Protein AF-A0A1M7MLR3-F1 (afdb_monomer_lite)

pLDDT: mean 80.1, std 11.67, range [56.16, 95.19]

Radius of gyration: 12.34 Å; chains: 1; bounding box: 32×27×23 Å

Secondary structure (DSSP, 8-state):
-EEE--HHHHHHHSSTTSTTHHHHHHHHTT-SEEE--HHHHHHHHHHH--

Structure (mmCIF, N/CA/C/O backbone):
data_AF-A0A1M7MLR3-F1
#
_entry.id   AF-A0A1M7MLR3-F1
#
loop_
_atom_site.group_PDB
_atom_site.id
_atom_site.type_symbol
_atom_site.label_atom_id
_atom_site.label_alt_id
_atom_site.label_comp_id
_atom_site.label_asym_id
_atom_site.label_entity_id
_atom_site.label_seq_id
_atom_site.pdbx_PDB_ins_code
_atom_site.Cartn_x
_atom_site.Cartn_y
_atom_site.Cartn_z
_atom_site.occupancy
_atom_site.B_iso_or_equiv
_atom_site.auth_seq_id
_atom_site.auth_comp_id
_atom_site.auth_asym_id
_atom_site.auth_atom_id
_atom_site.pdbx_PDB_model_num
ATOM 1 N N . MET A 1 1 ? -16.514 -4.445 5.356 1.00 69.62 1 MET A N 1
ATOM 2 C CA . MET A 1 1 ? -15.533 -4.858 6.392 1.00 69.62 1 MET A CA 1
ATOM 3 C C . MET A 1 1 ? -14.350 -3.932 6.243 1.00 69.62 1 MET A C 1
ATOM 5 O O . MET A 1 1 ? -13.862 -3.795 5.128 1.00 69.62 1 MET A O 1
ATOM 9 N N . ILE A 1 2 ? -13.965 -3.257 7.323 1.00 77.88 2 ILE A N 1
ATOM 10 C CA . ILE A 1 2 ? -12.887 -2.268 7.298 1.00 77.88 2 ILE A CA 1
ATOM 11 C C . ILE A 1 2 ? -11.554 -2.994 7.416 1.00 77.88 2 ILE A C 1
ATOM 13 O O . ILE A 1 2 ? -11.378 -3.807 8.323 1.00 77.88 2 ILE A O 1
ATOM 17 N N . VAL A 1 3 ? -10.629 -2.687 6.510 1.00 79.38 3 VAL A N 1
ATOM 18 C CA . VAL A 1 3 ? -9.257 -3.194 6.566 1.00 79.38 3 VAL A CA 1
ATOM 19 C C . VAL A 1 3 ? -8.316 -1.998 6.629 1.00 79.38 3 VAL A C 1
ATOM 21 O O . VAL A 1 3 ? -8.355 -1.124 5.763 1.00 79.38 3 VAL A O 1
ATOM 24 N N . ILE A 1 4 ? -7.487 -1.958 7.670 1.00 80.25 4 ILE A N 1
ATOM 25 C CA . ILE A 1 4 ? -6.413 -0.973 7.805 1.00 80.25 4 ILE A CA 1
ATOM 26 C C . ILE A 1 4 ? -5.169 -1.601 7.194 1.00 80.25 4 ILE A C 1
ATOM 28 O O . ILE A 1 4 ? -4.729 -2.664 7.632 1.00 80.25 4 ILE A O 1
ATOM 32 N N . ILE A 1 5 ? -4.641 -0.970 6.151 1.00 77.75 5 ILE A N 1
ATOM 33 C CA . ILE A 1 5 ? -3.477 -1.460 5.419 1.00 77.75 5 ILE A CA 1
ATOM 34 C C . ILE A 1 5 ? -2.373 -0.423 5.521 1.00 77.75 5 ILE A C 1
ATOM 36 O O . ILE A 1 5 ? -2.590 0.748 5.218 1.00 77.75 5 ILE A O 1
ATOM 40 N N . ASP A 1 6 ? -1.193 -0.880 5.932 1.00 81.75 6 ASP A N 1
ATOM 41 C CA . ASP A 1 6 ? 0.012 -0.063 5.958 1.00 81.75 6 ASP A CA 1
ATOM 42 C C . ASP A 1 6 ? 0.389 0.419 4.547 1.00 81.75 6 ASP A C 1
ATOM 44 O O . ASP A 1 6 ? 0.303 -0.338 3.570 1.00 81.75 6 ASP A O 1
ATOM 48 N N . THR A 1 7 ? 0.853 1.663 4.428 1.00 77.25 7 THR A N 1
ATOM 49 C CA . THR A 1 7 ? 1.238 2.245 3.133 1.00 77.25 7 THR A CA 1
ATOM 50 C C . THR A 1 7 ? 2.362 1.452 2.466 1.00 77.25 7 THR A C 1
ATOM 52 O O . THR A 1 7 ? 2.324 1.253 1.252 1.00 77.25 7 THR A O 1
ATOM 55 N N . ASN A 1 8 ? 3.320 0.908 3.222 1.00 83.31 8 ASN A N 1
ATOM 56 C CA . ASN A 1 8 ? 4.396 0.089 2.663 1.00 83.31 8 ASN A CA 1
ATOM 57 C C . ASN A 1 8 ? 3.869 -1.240 2.112 1.00 83.31 8 ASN A C 1
ATOM 59 O O . ASN A 1 8 ? 4.308 -1.683 1.049 1.00 83.31 8 ASN A O 1
ATOM 63 N N . CYS A 1 9 ? 2.896 -1.861 2.787 1.00 84.56 9 CYS A N 1
ATOM 64 C CA . CYS A 1 9 ? 2.242 -3.074 2.290 1.00 84.56 9 CYS A CA 1
ATOM 65 C C . CYS A 1 9 ? 1.482 -2.806 0.987 1.00 84.56 9 CYS A C 1
ATOM 67 O O . CYS A 1 9 ? 1.556 -3.608 0.051 1.00 84.56 9 CYS A O 1
ATOM 69 N N . LEU A 1 10 ? 0.799 -1.660 0.894 1.00 83.31 10 LEU A N 1
ATOM 70 C C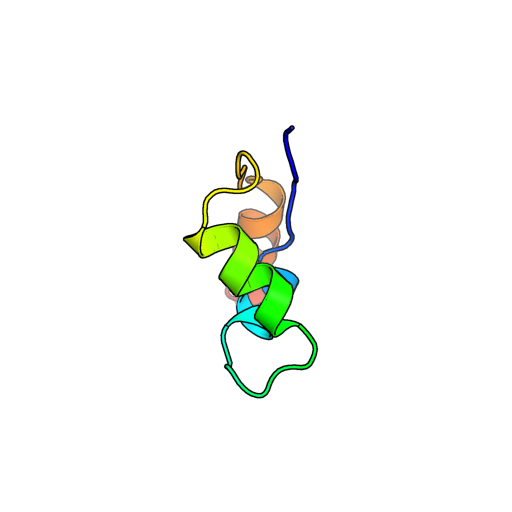A . LEU A 1 10 ? 0.144 -1.245 -0.341 1.00 83.31 10 LEU A CA 1
ATOM 71 C C . LEU A 1 10 ? 1.168 -1.016 -1.456 1.00 83.31 10 LEU A C 1
ATOM 73 O O . LEU A 1 10 ? 1.021 -1.595 -2.530 1.00 83.31 10 LEU A O 1
ATOM 77 N N . LEU A 1 11 ? 2.226 -0.244 -1.207 1.00 85.69 11 LEU A N 1
ATOM 78 C CA . LEU A 1 11 ? 3.272 0.031 -2.197 1.00 85.69 11 LEU A CA 1
ATOM 79 C C . LEU A 1 11 ? 3.926 -1.258 -2.710 1.00 85.69 11 LEU A C 1
ATOM 81 O O . LEU A 1 11 ? 4.062 -1.441 -3.920 1.00 85.69 11 LEU A O 1
ATOM 85 N N . ALA A 1 12 ? 4.242 -2.192 -1.810 1.00 89.56 12 ALA A N 1
ATOM 86 C CA . ALA A 1 12 ? 4.794 -3.497 -2.162 1.00 89.56 12 ALA A CA 1
ATOM 87 C C . ALA A 1 12 ? 3.825 -4.357 -2.994 1.00 89.56 12 ALA A C 1
ATOM 89 O O . ALA A 1 12 ? 4.266 -5.260 -3.707 1.00 89.56 12 ALA A O 1
ATOM 90 N N . SER A 1 13 ? 2.518 -4.092 -2.929 1.00 92.88 13 SER A N 1
ATOM 91 C CA . SER A 1 13 ? 1.495 -4.817 -3.689 1.00 92.88 13 SER A CA 1
ATOM 92 C C . SER A 1 13 ? 1.232 -4.275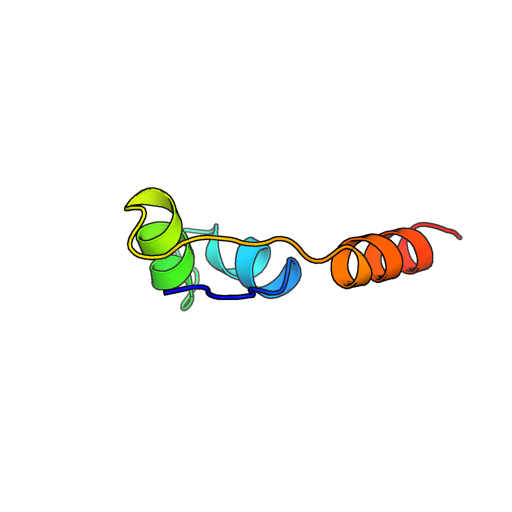 -5.095 1.00 92.88 13 SER A C 1
ATOM 94 O O . SER A 1 13 ? 0.640 -4.984 -5.898 1.00 92.88 13 SER A O 1
ATOM 96 N N . ILE A 1 14 ? 1.663 -3.054 -5.430 1.00 90.62 14 ILE A N 1
ATOM 97 C CA . ILE A 1 14 ? 1.362 -2.428 -6.732 1.00 90.62 14 ILE A CA 1
ATOM 98 C C . ILE A 1 14 ? 1.991 -3.170 -7.929 1.00 90.62 14 ILE A C 1
ATOM 100 O O . ILE A 1 14 ? 1.303 -3.321 -8.945 1.00 90.62 14 ILE A O 1
ATOM 104 N N . PRO A 1 15 ? 3.261 -3.630 -7.881 1.00 95.19 15 PRO A N 1
ATOM 105 C CA . PRO A 1 15 ? 3.876 -4.286 -9.032 1.00 95.19 15 PRO A CA 1
ATOM 106 C C . PRO A 1 15 ? 3.143 -5.593 -9.395 1.00 95.19 15 PRO A C 1
ATOM 108 O O . PRO A 1 15 ? 2.999 -6.447 -8.522 1.00 95.19 15 PRO A O 1
ATOM 111 N N . PRO A 1 16 ? 2.745 -5.820 -10.665 1.00 93.56 16 PRO A N 1
ATOM 112 C CA . PRO A 1 16 ? 2.043 -7.045 -11.089 1.00 93.56 16 PRO A CA 1
ATOM 113 C C . PRO A 1 16 ? 2.779 -8.361 -10.798 1.00 93.56 16 PRO A C 1
ATOM 115 O O . PRO A 1 16 ? 2.165 -9.408 -10.630 1.00 93.56 16 PRO A O 1
ATOM 118 N N . GLN A 1 17 ? 4.102 -8.285 -10.727 1.00 95.19 17 GLN A N 1
ATOM 119 C CA . GLN A 1 17 ? 5.042 -9.367 -10.455 1.00 95.19 17 GLN A CA 1
ATOM 120 C C . GLN A 1 17 ? 5.334 -9.538 -8.956 1.00 95.19 17 GLN A C 1
ATOM 122 O O . GLN A 1 17 ? 6.045 -10.462 -8.569 1.00 95.19 17 GLN A O 1
ATOM 127 N N . SER A 1 18 ? 4.794 -8.663 -8.104 1.00 94.62 18 SER A N 1
ATOM 128 C CA . SER A 1 18 ? 4.853 -8.831 -6.656 1.00 94.62 18 SER A CA 1
ATOM 129 C C . SER A 1 18 ? 4.041 -10.052 -6.237 1.00 94.62 18 SER A C 1
ATOM 131 O O . SER A 1 18 ? 2.901 -10.232 -6.668 1.00 94.62 18 SER A O 1
ATOM 133 N N . SER A 1 19 ? 4.570 -10.832 -5.294 1.00 94.62 19 SER A N 1
ATOM 134 C CA . SER A 1 19 ? 3.805 -11.877 -4.600 1.00 94.62 19 SER A CA 1
ATOM 135 C C . SER A 1 19 ? 2.565 -11.326 -3.884 1.00 94.62 19 SER A C 1
ATOM 137 O O . SER A 1 19 ? 1.651 -12.078 -3.555 1.00 94.62 19 SER A O 1
ATOM 139 N N . HIS A 1 20 ? 2.510 -10.010 -3.661 1.00 94.38 20 HIS A N 1
ATOM 140 C CA . HIS A 1 20 ? 1.423 -9.318 -2.976 1.00 94.38 20 HIS A CA 1
ATOM 141 C C . HIS A 1 20 ? 0.417 -8.661 -3.930 1.00 94.38 20 HIS A C 1
ATOM 143 O O . HIS A 1 20 ? -0.491 -7.985 -3.458 1.00 94.38 20 HIS A O 1
ATOM 149 N N . TYR A 1 21 ? 0.519 -8.862 -5.250 1.00 94.62 21 TYR A N 1
ATOM 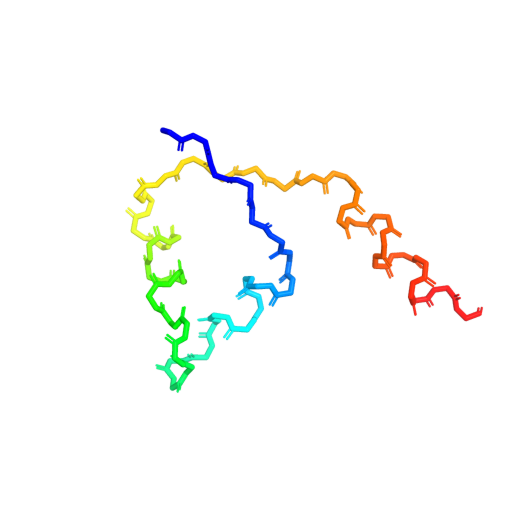150 C CA . TYR A 1 21 ? -0.351 -8.190 -6.229 1.00 94.62 21 TYR A CA 1
ATOM 151 C C . TYR A 1 21 ? -1.856 -8.428 -6.011 1.00 94.62 21 TYR A C 1
ATOM 153 O O . TYR A 1 21 ? -2.694 -7.597 -6.369 1.00 94.62 21 TYR A O 1
ATOM 161 N N . TRP A 1 22 ? -2.215 -9.530 -5.350 1.00 93.56 22 TRP A N 1
ATOM 162 C CA . TRP A 1 22 ? -3.588 -9.827 -4.937 1.00 93.56 22 TRP A CA 1
ATOM 163 C C . TRP A 1 22 ? -4.208 -8.716 -4.072 1.00 93.56 22 TRP A C 1
ATOM 165 O O . TRP A 1 22 ? -5.410 -8.455 -4.172 1.00 93.56 22 TRP A O 1
ATOM 175 N N . LEU A 1 23 ? -3.400 -8.032 -3.258 1.00 90.81 23 LEU A N 1
ATOM 176 C CA . LEU A 1 23 ? -3.859 -6.965 -2.378 1.00 90.81 23 LEU A CA 1
ATOM 177 C C . LEU A 1 23 ? -4.257 -5.729 -3.189 1.00 90.81 23 LEU A C 1
ATOM 179 O O . LEU A 1 23 ? -5.349 -5.192 -3.011 1.00 90.81 23 LEU A O 1
ATOM 183 N N . TYR A 1 24 ? -3.428 -5.355 -4.164 1.00 89.94 24 TYR A N 1
ATOM 184 C CA . TYR A 1 24 ? -3.743 -4.301 -5.124 1.00 89.94 24 TYR A CA 1
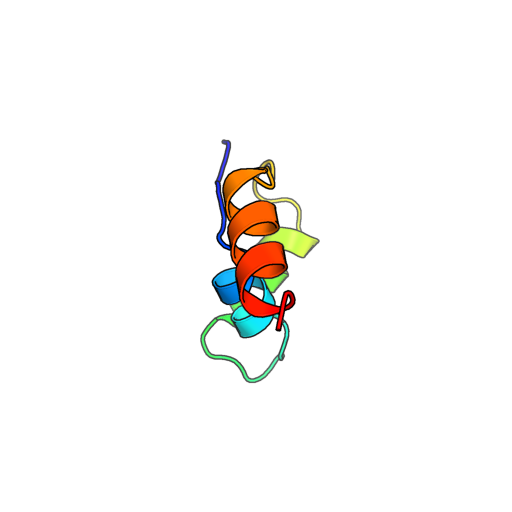ATOM 185 C C . TYR A 1 24 ? -4.970 -4.643 -5.986 1.00 89.94 24 TYR A C 1
ATOM 187 O O . TYR A 1 24 ? -5.797 -3.781 -6.284 1.00 89.94 24 TYR A O 1
ATOM 195 N N . ARG A 1 25 ? -5.140 -5.908 -6.386 1.00 93.19 25 ARG A N 1
ATOM 196 C CA . ARG A 1 25 ? -6.341 -6.338 -7.122 1.00 93.19 25 ARG A CA 1
ATOM 197 C C . ARG A 1 25 ? -7.599 -6.197 -6.276 1.00 93.19 25 ARG A C 1
ATOM 199 O O . ARG A 1 25 ? -8.576 -5.623 -6.743 1.00 93.19 25 ARG A O 1
ATOM 206 N N . SER A 1 26 ? -7.533 -6.618 -5.019 1.00 91.12 26 SER A N 1
ATOM 207 C CA . SER A 1 26 ? -8.650 -6.504 -4.081 1.00 91.12 26 SER A CA 1
ATOM 208 C C . SER A 1 26 ? -8.984 -5.046 -3.735 1.00 91.12 26 SER A C 1
ATOM 210 O O . SER A 1 26 ? -10.158 -4.717 -3.562 1.00 91.12 26 SER A O 1
ATOM 212 N N . PHE A 1 27 ? -7.977 -4.158 -3.713 1.00 86.38 27 PHE A N 1
ATOM 213 C CA . PHE A 1 27 ? -8.170 -2.703 -3.663 1.00 86.38 27 PHE A CA 1
ATOM 214 C C . PHE A 1 27 ? -8.992 -2.211 -4.846 1.00 86.38 27 PHE A C 1
ATOM 216 O O . PHE A 1 27 ? -10.043 -1.592 -4.685 1.00 86.38 27 PHE A O 1
ATOM 223 N N . LYS A 1 28 ? -8.502 -2.512 -6.051 1.00 88.56 28 LYS A N 1
ATOM 224 C CA . LYS A 1 28 ? -9.079 -2.045 -7.308 1.00 88.56 28 LYS A CA 1
ATOM 225 C C . LYS A 1 28 ? -10.513 -2.543 -7.493 1.00 88.56 28 LYS A C 1
ATOM 227 O O . LYS A 1 28 ? -11.352 -1.811 -8.011 1.00 88.56 28 LYS A O 1
ATOM 232 N N . GLU A 1 29 ? -10.782 -3.769 -7.059 1.00 93.75 29 GLU A N 1
ATOM 233 C CA . GLU A 1 29 ? -12.086 -4.432 -7.144 1.00 93.75 29 GLU A CA 1
ATOM 234 C C . GLU A 1 29 ? -13.024 -4.060 -5.974 1.00 93.75 29 GLU A C 1
ATOM 236 O O . GLU A 1 29 ? -14.174 -4.488 -5.953 1.00 93.75 29 GLU A O 1
ATOM 241 N N . LYS A 1 30 ? -12.580 -3.198 -5.042 1.00 89.06 30 LYS A N 1
ATOM 242 C CA . LYS A 1 30 ? -13.360 -2.687 -3.898 1.00 89.06 30 LYS A CA 1
ATOM 243 C C . LYS A 1 30 ? -13.962 -3.788 -3.019 1.00 89.06 30 LYS A C 1
ATOM 245 O O . LYS A 1 30 ? -15.078 -3.663 -2.522 1.00 89.06 30 LYS A O 1
ATOM 250 N N . HIS A 1 31 ? -13.213 -4.864 -2.792 1.00 88.31 31 HIS A N 1
ATOM 251 C CA . HIS A 1 31 ? -13.669 -5.977 -1.949 1.00 88.31 31 HIS A CA 1
ATOM 252 C C . HIS A 1 31 ? -13.762 -5.627 -0.451 1.00 88.31 31 HIS A C 1
ATOM 254 O O . HIS A 1 31 ? -14.316 -6.399 0.330 1.00 88.31 31 HIS A O 1
ATOM 260 N N . PHE A 1 32 ? -13.226 -4.480 -0.032 1.00 82.56 32 PHE A N 1
ATOM 261 C CA . PHE A 1 32 ? -13.286 -3.982 1.341 1.00 82.56 32 PHE A CA 1
ATOM 262 C C . PHE A 1 32 ? -13.250 -2.453 1.371 1.00 82.56 32 PHE A C 1
ATOM 264 O O . PHE A 1 32 ? -12.883 -1.820 0.381 1.00 82.56 32 PHE A O 1
ATOM 271 N N . ASP A 1 33 ? -13.638 -1.883 2.513 1.00 77.88 33 ASP A N 1
ATOM 272 C CA . ASP A 1 33 ? -13.594 -0.443 2.766 1.00 77.88 33 ASP A CA 1
ATOM 273 C C . ASP A 1 33 ? -12.208 -0.073 3.303 1.00 77.88 33 ASP A C 1
ATOM 275 O O . ASP A 1 33 ? -11.736 -0.652 4.287 1.00 77.88 33 ASP A O 1
ATOM 279 N N . TRP A 1 34 ? -11.553 0.871 2.629 1.00 72.88 34 TRP A N 1
ATOM 280 C CA . TRP A 1 34 ? -10.170 1.260 2.898 1.00 72.88 34 TRP A CA 1
ATOM 281 C C . TRP A 1 34 ? -10.120 2.476 3.808 1.00 72.88 34 TRP A C 1
ATOM 283 O O . TRP A 1 34 ? -10.804 3.469 3.564 1.00 72.88 34 TRP A O 1
ATOM 293 N N . LEU A 1 35 ? -9.257 2.412 4.818 1.00 67.69 35 LEU A N 1
ATOM 294 C CA . LEU A 1 35 ? -8.953 3.523 5.710 1.00 67.69 35 LEU A CA 1
ATOM 295 C C . LEU A 1 35 ? -7.439 3.706 5.777 1.00 67.69 35 LEU A C 1
ATOM 297 O O . LEU A 1 35 ? -6.699 2.760 6.041 1.00 67.69 35 LEU A O 1
ATOM 301 N N . ILE A 1 36 ? -6.997 4.935 5.526 1.00 62.62 36 ILE A N 1
ATOM 302 C CA . ILE A 1 36 ? -5.613 5.369 5.711 1.00 62.62 36 ILE A CA 1
ATOM 303 C C . ILE A 1 36 ? -5.553 6.028 7.092 1.00 62.62 36 ILE A C 1
ATOM 305 O O . ILE A 1 36 ? -6.326 6.947 7.363 1.00 62.62 36 ILE A O 1
ATOM 309 N N . SER A 1 37 ? -4.685 5.532 7.976 1.00 65.00 37 SER A N 1
ATOM 310 C CA . SER A 1 37 ? -4.487 6.110 9.312 1.00 65.00 37 SER A CA 1
ATOM 311 C C . SER A 1 37 ? -3.479 7.259 9.259 1.00 65.00 37 SER A C 1
ATOM 313 O O . SER A 1 37 ? -2.451 7.147 8.591 1.00 65.00 37 SER A O 1
ATOM 315 N N . ASN A 1 38 ? -3.734 8.332 10.013 1.00 61.97 38 ASN A N 1
ATOM 316 C CA . ASN A 1 38 ? -2.794 9.447 10.176 1.00 61.97 38 ASN A CA 1
ATOM 317 C C . ASN A 1 38 ? -1.454 9.008 10.790 1.00 61.97 38 ASN A C 1
ATOM 319 O O . ASN A 1 38 ? -0.441 9.640 10.513 1.00 61.97 38 ASN A O 1
ATOM 323 N N . GLU A 1 39 ? -1.426 7.919 11.566 1.00 63.62 39 GLU A N 1
ATOM 324 C CA . GLU A 1 39 ? -0.179 7.378 12.130 1.00 63.62 39 GLU A CA 1
ATOM 325 C C . GLU A 1 39 ? 0.791 6.903 11.038 1.00 63.62 39 GLU A C 1
ATOM 327 O O . GLU A 1 39 ? 1.992 7.116 11.155 1.00 63.62 39 GLU A O 1
ATOM 332 N N . ILE A 1 40 ? 0.274 6.370 9.923 1.00 64.12 40 ILE A N 1
ATOM 333 C CA . ILE A 1 40 ? 1.103 5.948 8.786 1.00 64.12 40 ILE A CA 1
ATO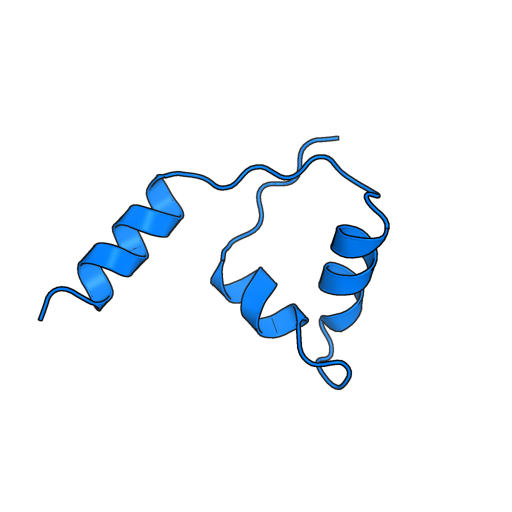M 334 C C . ILE A 1 40 ? 1.702 7.162 8.054 1.00 64.12 40 ILE A C 1
ATOM 336 O O . ILE A 1 40 ? 2.832 7.102 7.569 1.00 64.12 40 ILE A O 1
ATOM 340 N N . MET A 1 41 ? 0.965 8.276 7.957 1.00 62.72 41 MET A N 1
ATOM 341 C CA . MET A 1 41 ? 1.508 9.497 7.348 1.00 62.72 41 MET A CA 1
ATOM 342 C C . MET A 1 41 ? 2.531 10.186 8.248 1.00 62.72 41 MET A C 1
ATOM 344 O O . MET A 1 41 ? 3.546 10.648 7.734 1.00 62.72 41 MET A O 1
ATOM 348 N N . ALA A 1 42 ? 2.304 10.206 9.563 1.00 67.25 42 ALA A N 1
ATOM 349 C CA . ALA A 1 42 ? 3.249 10.771 10.524 1.00 67.25 42 ALA A CA 1
ATOM 350 C C . ALA A 1 42 ? 4.604 10.037 10.498 1.00 67.25 42 ALA A C 1
ATOM 352 O O . ALA A 1 42 ? 5.652 10.677 10.494 1.00 67.25 42 ALA A O 1
ATOM 353 N N . GLU A 1 43 ? 4.596 8.705 10.378 1.00 64.31 43 GLU A N 1
ATOM 354 C CA . GLU A 1 43 ? 5.822 7.901 10.263 1.00 64.31 43 GLU A CA 1
ATOM 355 C C . GLU A 1 43 ? 6.605 8.211 8.969 1.00 64.31 43 GLU A C 1
ATOM 357 O O . GLU A 1 43 ? 7.837 8.237 8.948 1.00 64.31 43 GLU A O 1
ATOM 362 N N . TYR A 1 44 ? 5.901 8.505 7.872 1.00 66.31 44 TYR A N 1
ATOM 363 C CA . TYR A 1 44 ? 6.524 8.953 6.624 1.00 66.31 44 TYR A CA 1
ATOM 364 C C . TYR A 1 44 ? 7.118 10.361 6.729 1.00 66.31 44 TYR A C 1
ATOM 366 O O . TYR A 1 44 ? 8.201 10.600 6.191 1.00 66.31 44 TYR A O 1
ATOM 374 N N . GLU A 1 45 ? 6.432 11.284 7.406 1.00 70.69 45 GLU A N 1
ATOM 375 C CA . GLU A 1 45 ? 6.936 12.638 7.653 1.00 70.69 45 GLU A CA 1
ATOM 376 C C . GLU A 1 45 ? 8.217 12.611 8.495 1.00 70.69 45 GLU A C 1
ATOM 378 O O . GLU A 1 45 ? 9.178 13.284 8.129 1.00 70.69 45 GLU A O 1
ATOM 383 N N . GLU A 1 46 ? 8.301 11.767 9.530 1.00 69.50 46 GLU A N 1
ATOM 384 C CA . GLU A 1 46 ? 9.539 11.573 10.304 1.00 69.50 46 GLU A CA 1
ATOM 385 C C . GLU A 1 46 ? 10.691 11.014 9.459 1.00 69.50 46 GLU A C 1
ATOM 387 O O . GLU A 1 46 ? 11.831 11.443 9.610 1.00 69.50 46 GLU A O 1
ATOM 392 N N . ARG A 1 47 ? 10.425 10.079 8.536 1.00 71.56 47 ARG A N 1
ATOM 393 C CA . ARG A 1 47 ? 11.478 9.530 7.658 1.00 71.56 47 ARG A CA 1
ATOM 394 C C . ARG A 1 47 ? 11.953 10.509 6.582 1.00 71.56 47 ARG A C 1
ATOM 396 O O . ARG A 1 47 ? 13.057 10.334 6.066 1.00 71.56 47 ARG A O 1
ATOM 403 N 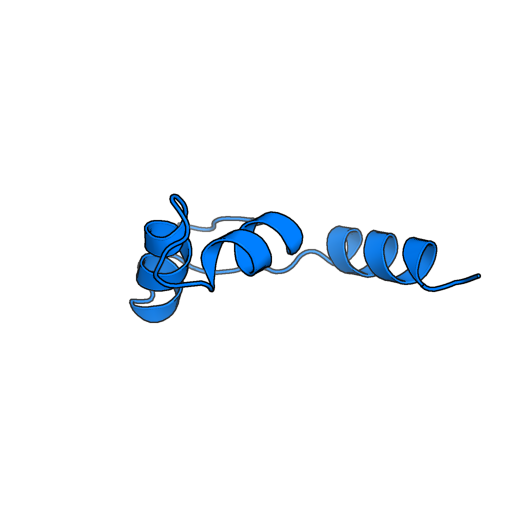N . LEU A 1 48 ? 11.120 11.475 6.198 1.00 71.69 48 LEU A N 1
ATOM 404 C CA . LEU A 1 48 ? 11.431 12.495 5.189 1.00 71.69 48 LEU A CA 1
ATOM 405 C C . LEU A 1 48 ? 12.011 13.778 5.799 1.00 71.69 48 LEU A C 1
ATOM 407 O O . LEU A 1 48 ? 12.712 14.513 5.101 1.00 71.69 48 LEU A O 1
ATOM 411 N N . ALA A 1 49 ? 11.736 14.041 7.075 1.00 65.56 49 ALA A N 1
ATOM 412 C CA . ALA A 1 49 ? 12.360 15.097 7.854 1.00 65.56 49 ALA A CA 1
ATOM 413 C C . ALA A 1 49 ? 13.806 14.702 8.210 1.00 65.56 49 ALA A C 1
ATOM 415 O O . ALA A 1 49 ? 14.075 14.121 9.258 1.00 65.56 49 ALA A O 1
ATOM 416 N N . ILE A 1 50 ? 14.732 14.987 7.289 1.00 56.16 50 ILE A N 1
ATOM 417 C CA . ILE A 1 50 ? 16.183 15.018 7.546 1.00 56.16 50 ILE A CA 1
ATOM 418 C C . ILE A 1 50 ? 16.522 16.232 8.414 1.00 56.16 50 ILE A C 1
ATOM 420 O O . ILE A 1 50 ? 15.999 17.328 8.104 1.00 56.16 50 ILE A O 1
#

Sequence (50 aa):
MIVIIDTNCLLASIPPQSSHYWLYRSFKEKHFDWLISNEIMAEYEERLAI

Foldseek 3Di:
DEDEDAPVLQVQCVDPPRPNVVVVVCVVVCVDDYDYDVVNVVVVVVVVVD